Protein AF-M6RQM3-F1 (afdb_monomer_lite)

Structure (mmCIF, N/CA/C/O backbone):
data_AF-M6RQM3-F1
#
_entry.id   AF-M6RQM3-F1
#
loop_
_atom_site.group_PDB
_atom_site.id
_atom_site.type_symbol
_atom_site.label_atom_id
_atom_site.label_alt_id
_atom_site.label_comp_id
_atom_site.label_asym_id
_atom_site.label_entity_id
_atom_site.label_seq_id
_atom_site.pdbx_PDB_ins_code
_atom_site.Cartn_x
_atom_site.Cartn_y
_atom_site.Cartn_z
_atom_site.occupancy
_atom_site.B_iso_or_equiv
_atom_site.auth_seq_id
_atom_site.auth_comp_id
_atom_site.auth_asym_id
_atom_site.auth_atom_id
_atom_site.pdbx_PDB_model_num
ATOM 1 N N . MET A 1 1 ? 7.037 -15.233 -13.221 1.00 63.56 1 MET A N 1
ATOM 2 C CA . MET A 1 1 ? 5.759 -14.893 -12.562 1.00 63.56 1 MET A CA 1
ATOM 3 C C . MET A 1 1 ? 5.900 -15.060 -11.062 1.00 63.56 1 MET A C 1
ATOM 5 O O . MET A 1 1 ? 5.672 -14.085 -10.371 1.00 63.56 1 MET A O 1
ATOM 9 N N . GLU A 1 2 ? 6.426 -16.193 -10.599 1.00 76.56 2 GLU A N 1
ATOM 10 C CA . GLU A 1 2 ? 6.730 -16.471 -9.184 1.00 76.56 2 GLU A CA 1
ATOM 11 C C . GLU A 1 2 ? 7.430 -15.320 -8.435 1.00 76.56 2 GLU A C 1
ATOM 13 O O . GLU A 1 2 ? 6.873 -14.808 -7.480 1.00 76.56 2 GLU A O 1
ATOM 18 N N . ALA A 1 3 ? 8.554 -14.791 -8.936 1.00 81.44 3 ALA A N 1
ATOM 19 C CA . ALA A 1 3 ? 9.259 -13.684 -8.264 1.00 81.44 3 ALA A CA 1
ATOM 20 C C . ALA A 1 3 ? 8.444 -12.374 -8.126 1.00 81.44 3 ALA A C 1
ATOM 22 O O . ALA A 1 3 ? 8.712 -11.561 -7.246 1.00 81.44 3 ALA A O 1
ATOM 23 N N . VAL A 1 4 ? 7.465 -12.137 -9.009 1.00 85.88 4 VAL A N 1
ATOM 24 C CA . VAL A 1 4 ? 6.575 -10.963 -8.912 1.00 85.88 4 VAL A CA 1
ATOM 25 C C . VAL A 1 4 ? 5.487 -11.215 -7.872 1.00 85.88 4 VAL A C 1
ATOM 27 O O . VAL A 1 4 ? 5.162 -10.315 -7.106 1.00 85.88 4 VAL A O 1
ATOM 30 N N . GLU A 1 5 ? 4.947 -12.433 -7.837 1.00 89.25 5 GLU A N 1
ATOM 31 C CA . GLU A 1 5 ? 3.943 -12.860 -6.861 1.00 89.25 5 GLU A CA 1
ATOM 32 C C . GLU A 1 5 ? 4.520 -12.902 -5.444 1.00 89.25 5 GLU A C 1
ATOM 34 O O . GLU A 1 5 ? 3.909 -12.366 -4.527 1.00 89.25 5 GLU A O 1
ATOM 39 N N . GLU A 1 6 ? 5.732 -13.432 -5.286 1.00 93.81 6 GLU A N 1
ATOM 40 C CA . GLU A 1 6 ? 6.483 -13.430 -4.029 1.00 93.81 6 GLU A CA 1
ATOM 41 C C . GLU A 1 6 ? 6.681 -11.997 -3.519 1.00 93.81 6 GLU A C 1
ATOM 43 O O . GLU A 1 6 ? 6.263 -11.667 -2.412 1.00 93.81 6 GLU A O 1
ATOM 48 N N . SER A 1 7 ? 7.199 -11.099 -4.368 1.00 92.12 7 SER A N 1
ATOM 49 C CA . SER A 1 7 ? 7.397 -9.697 -3.987 1.00 92.12 7 SER A CA 1
ATOM 50 C C . SER A 1 7 ? 6.085 -8.976 -3.660 1.00 92.12 7 SER A C 1
ATOM 52 O O . SER A 1 7 ? 6.080 -8.087 -2.803 1.00 92.12 7 SER A O 1
ATOM 54 N N . LEU A 1 8 ? 4.983 -9.313 -4.337 1.00 93.62 8 LEU A N 1
ATOM 55 C CA . LEU A 1 8 ? 3.671 -8.733 -4.055 1.00 93.62 8 LEU A CA 1
ATOM 56 C C . LEU A 1 8 ? 3.118 -9.245 -2.722 1.00 93.62 8 LEU A C 1
ATOM 58 O O . LEU A 1 8 ? 2.618 -8.446 -1.931 1.00 93.62 8 LEU A O 1
ATOM 62 N N . ASN A 1 9 ? 3.250 -10.544 -2.454 1.00 95.56 9 ASN A N 1
ATOM 63 C CA . ASN A 1 9 ? 2.820 -11.165 -1.207 1.00 95.56 9 ASN A CA 1
ATOM 64 C C . ASN A 1 9 ? 3.600 -10.608 -0.006 1.00 95.56 9 ASN A C 1
ATOM 66 O O . ASN A 1 9 ? 3.004 -10.204 0.992 1.00 95.56 9 ASN A O 1
ATOM 70 N N . ASP A 1 10 ? 4.920 -10.472 -0.137 1.00 97.12 10 ASP A N 1
ATOM 71 C CA . ASP A 1 10 ? 5.768 -9.851 0.884 1.00 97.12 10 ASP A CA 1
ATOM 72 C C . ASP A 1 10 ? 5.363 -8.397 1.150 1.00 97.12 10 ASP A C 1
ATOM 74 O O . ASP A 1 10 ? 5.296 -7.954 2.299 1.00 97.12 10 ASP A O 1
ATOM 78 N N . THR A 1 11 ? 5.037 -7.649 0.091 1.00 95.50 11 THR A N 1
ATOM 79 C CA . THR A 1 11 ? 4.553 -6.267 0.214 1.00 95.50 11 THR A CA 1
ATOM 80 C C . THR A 1 11 ? 3.202 -6.213 0.932 1.00 95.50 11 THR A C 1
ATOM 82 O O . THR A 1 11 ? 3.005 -5.353 1.792 1.00 95.50 11 THR A O 1
ATOM 85 N N . ALA A 1 12 ? 2.285 -7.138 0.631 1.00 96.44 12 ALA A N 1
ATOM 86 C CA . ALA A 1 12 ? 0.985 -7.224 1.292 1.00 96.44 12 ALA A CA 1
ATOM 87 C C . ALA A 1 12 ? 1.137 -7.512 2.792 1.00 96.44 12 ALA A C 1
ATOM 89 O O . ALA A 1 12 ? 0.549 -6.810 3.616 1.00 96.44 12 ALA A O 1
ATOM 90 N N . HIS A 1 13 ? 1.988 -8.473 3.159 1.00 97.50 13 HIS A N 1
ATOM 91 C CA . HIS A 1 13 ? 2.283 -8.777 4.558 1.00 97.50 13 HIS A CA 1
ATOM 92 C C . HIS A 1 13 ? 2.969 -7.612 5.282 1.00 97.50 13 HIS A C 1
ATOM 94 O O . HIS A 1 13 ? 2.606 -7.301 6.416 1.00 97.50 13 HIS A O 1
ATOM 100 N N . LEU A 1 14 ? 3.899 -6.911 4.627 1.00 97.50 14 LEU A N 1
ATOM 101 C CA . LEU A 1 14 ? 4.538 -5.721 5.192 1.00 97.50 14 LEU A CA 1
ATOM 102 C C . LEU A 1 14 ? 3.515 -4.621 5.522 1.00 97.50 14 LEU A C 1
ATOM 104 O O . LEU A 1 14 ? 3.563 -4.030 6.604 1.00 97.50 14 LEU A O 1
ATOM 108 N N . LEU A 1 15 ? 2.589 -4.343 4.601 1.00 96.44 15 LEU A N 1
ATOM 109 C CA . LEU A 1 15 ? 1.534 -3.346 4.799 1.00 96.44 15 LEU A CA 1
ATOM 110 C C . LEU A 1 15 ? 0.526 -3.787 5.869 1.00 96.44 15 LEU A C 1
ATOM 112 O O . LEU A 1 15 ? 0.116 -2.962 6.685 1.00 96.44 15 LEU A O 1
ATOM 116 N N . ALA A 1 16 ? 0.182 -5.076 5.923 1.00 96.38 16 ALA A N 1
ATOM 117 C CA . ALA A 1 16 ? -0.663 -5.629 6.977 1.00 96.38 16 ALA A CA 1
ATOM 118 C C . ALA A 1 16 ? -0.032 -5.422 8.364 1.00 96.38 16 ALA A C 1
ATOM 120 O O . ALA A 1 16 ? -0.675 -4.861 9.249 1.00 96.38 16 ALA A O 1
ATOM 121 N N . SER A 1 17 ? 1.255 -5.745 8.533 1.00 96.94 17 SER A N 1
ATOM 122 C CA . SER A 1 17 ? 1.965 -5.526 9.800 1.00 96.94 17 SER A CA 1
ATOM 123 C C . SER A 1 17 ? 2.043 -4.049 10.206 1.00 96.94 17 SER A C 1
ATOM 125 O O . SER A 1 17 ? 2.033 -3.728 11.398 1.00 96.94 17 SER A O 1
ATOM 127 N N . LEU A 1 18 ? 2.097 -3.121 9.242 1.00 95.88 18 LEU A N 1
ATOM 128 C CA . LEU A 1 18 ? 2.003 -1.687 9.528 1.00 95.88 18 LEU A CA 1
ATOM 129 C C . LEU A 1 18 ? 0.627 -1.320 10.106 1.00 95.88 18 LEU A C 1
ATOM 131 O O . LEU A 1 18 ? 0.560 -0.607 11.109 1.00 95.88 18 LEU A O 1
ATOM 135 N N . LEU A 1 19 ? -0.458 -1.815 9.504 1.00 95.38 19 LEU A N 1
ATOM 136 C CA . LEU A 1 19 ? -1.819 -1.565 9.983 1.00 95.38 19 LEU A CA 1
ATOM 137 C C . LEU A 1 19 ? -2.071 -2.203 11.351 1.00 95.38 19 LEU A C 1
ATOM 139 O O . LEU A 1 19 ? -2.627 -1.543 12.224 1.00 95.38 19 LEU A O 1
ATOM 143 N N . GLU A 1 20 ? -1.619 -3.440 11.570 1.00 94.19 20 GLU A N 1
ATOM 144 C CA . GLU A 1 20 ? -1.707 -4.135 12.862 1.00 94.19 20 GLU A CA 1
ATOM 145 C C . GLU A 1 20 ? -1.027 -3.334 13.975 1.00 94.19 20 GLU A C 1
ATOM 147 O O . GLU A 1 20 ? -1.587 -3.140 15.059 1.00 94.19 20 GLU A O 1
ATOM 152 N N . ARG A 1 21 ? 0.171 -2.806 13.693 1.00 95.31 21 ARG A N 1
ATOM 153 C CA . ARG A 1 21 ? 0.897 -1.950 14.630 1.00 95.31 21 ARG A CA 1
ATOM 154 C C . ARG A 1 21 ? 0.091 -0.698 14.970 1.00 95.31 21 ARG A C 1
ATOM 156 O O . ARG A 1 21 ? -0.074 -0.404 16.152 1.00 95.31 21 ARG A O 1
ATOM 163 N N . GLU A 1 22 ? -0.411 0.032 13.979 1.00 94.19 22 GLU A N 1
ATOM 164 C CA . GLU A 1 22 ? -1.183 1.262 14.214 1.00 94.19 22 GLU A CA 1
ATOM 165 C C . GLU A 1 22 ? -2.517 0.987 14.925 1.00 94.19 22 GLU A C 1
ATOM 167 O O . GLU A 1 22 ? -2.924 1.757 15.799 1.00 94.19 22 GLU A O 1
ATOM 172 N N . PHE A 1 23 ? -3.159 -0.140 14.611 1.00 91.31 23 PHE A N 1
ATOM 173 C CA . PHE A 1 23 ? -4.372 -0.616 15.273 1.00 91.31 23 PHE A CA 1
ATOM 174 C C . PHE A 1 23 ? -4.131 -0.949 16.745 1.00 91.31 23 PHE A C 1
ATOM 176 O O . PHE A 1 23 ? -4.918 -0.563 17.600 1.00 91.31 23 PHE A O 1
ATOM 183 N N . SER A 1 24 ? -2.998 -1.569 17.082 1.00 8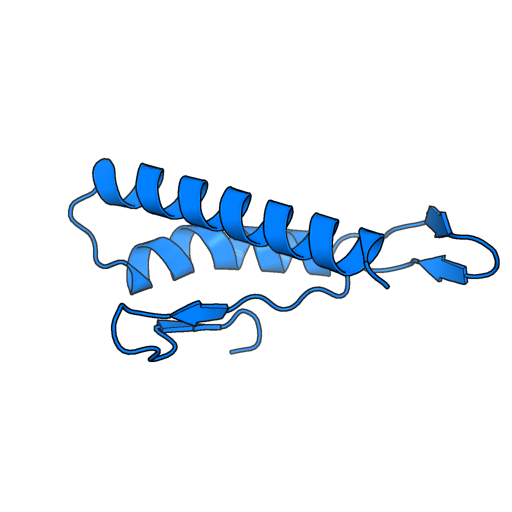9.94 24 SER A N 1
ATOM 184 C CA . SER A 1 24 ? -2.657 -1.867 18.481 1.00 89.94 24 SER A CA 1
ATOM 185 C C . SER A 1 24 ? -2.417 -0.618 19.343 1.00 89.94 24 SER A C 1
ATOM 187 O O . SER A 1 24 ? -2.573 -0.660 20.563 1.00 89.94 24 SER A O 1
ATOM 189 N N . GLN A 1 25 ? -2.030 0.503 18.726 1.00 89.00 25 GLN A N 1
ATOM 190 C CA . GLN A 1 25 ? -1.664 1.736 19.426 1.00 89.00 25 GLN A CA 1
ATOM 191 C C . GLN A 1 25 ? -2.843 2.687 19.646 1.00 89.00 25 GLN A C 1
ATOM 193 O O . GLN A 1 25 ? -2.737 3.619 20.448 1.00 89.00 25 GLN A O 1
ATOM 198 N N . LYS A 1 26 ? -3.951 2.499 18.923 1.00 83.12 26 LYS A N 1
ATOM 199 C CA . LYS A 1 26 ? -5.068 3.445 18.887 1.00 83.12 26 LYS A CA 1
ATOM 200 C C . LYS A 1 26 ? -6.394 2.715 19.007 1.00 83.12 26 LYS A C 1
ATOM 202 O O . LYS A 1 26 ? -6.619 1.712 18.352 1.00 83.12 26 LYS A O 1
ATOM 207 N N . ASN A 1 27 ? -7.315 3.280 19.779 1.00 85.12 27 ASN A N 1
ATOM 208 C CA . ASN A 1 27 ? -8.678 2.765 19.881 1.00 85.12 27 ASN A CA 1
ATOM 209 C C . ASN A 1 27 ? -9.562 3.308 18.738 1.00 85.12 27 ASN A C 1
ATOM 211 O O . ASN A 1 27 ? -10.546 4.002 18.984 1.00 85.12 27 ASN A O 1
ATOM 215 N N . ASP A 1 28 ? -9.150 3.059 17.493 1.00 91.75 28 ASP A N 1
ATOM 216 C CA . ASP A 1 28 ? -9.850 3.458 16.264 1.00 91.75 28 ASP A CA 1
ATOM 217 C C . ASP A 1 28 ? -10.304 2.215 15.477 1.00 91.75 28 ASP A C 1
ATOM 219 O O . ASP A 1 28 ? -9.789 1.117 15.673 1.00 91.75 28 ASP A O 1
ATOM 223 N N . SER A 1 29 ? -11.257 2.377 14.551 1.00 93.56 29 SER A N 1
ATOM 224 C CA . SER A 1 29 ? -11.626 1.299 13.625 1.00 93.56 29 SER A CA 1
ATOM 225 C C . SER A 1 29 ? -10.534 1.060 12.577 1.00 93.56 29 SER A C 1
ATOM 227 O O . SER A 1 29 ? -9.823 1.989 12.182 1.00 93.56 29 SER A O 1
ATOM 229 N N . LEU A 1 30 ? -10.442 -0.178 12.079 1.00 93.38 30 LEU A N 1
ATOM 230 C CA . LEU A 1 30 ? -9.490 -0.549 11.027 1.00 93.38 30 LEU A CA 1
ATOM 231 C C . LEU A 1 30 ? -9.688 0.283 9.752 1.00 93.38 30 LEU A C 1
ATOM 233 O O . LEU A 1 30 ? -8.708 0.702 9.149 1.00 93.38 30 LEU A O 1
ATOM 237 N N . GLU A 1 31 ? -10.934 0.602 9.398 1.00 95.44 31 GLU A N 1
ATOM 238 C CA . GLU A 1 31 ? -11.285 1.526 8.310 1.00 95.44 31 GLU A CA 1
ATOM 239 C C . GLU A 1 31 ? -10.618 2.899 8.493 1.00 95.44 31 GLU A C 1
ATOM 241 O O . GLU A 1 31 ? -9.855 3.347 7.641 1.00 95.44 31 GLU A O 1
ATOM 246 N N . LYS A 1 32 ? -10.811 3.544 9.654 1.00 95.69 32 LYS A N 1
ATOM 247 C CA . LYS A 1 32 ? -10.228 4.867 9.938 1.00 95.69 32 LYS A CA 1
ATOM 248 C C . LYS A 1 32 ? -8.706 4.841 9.965 1.00 95.69 32 LYS A C 1
ATOM 250 O O . LYS A 1 32 ? -8.066 5.820 9.584 1.00 95.69 32 LYS A O 1
ATOM 255 N N . ILE A 1 33 ? -8.118 3.758 10.469 1.00 96.06 33 ILE A N 1
ATOM 256 C CA . ILE A 1 33 ? -6.666 3.579 10.476 1.00 96.06 33 ILE A CA 1
ATOM 257 C C . ILE A 1 33 ? -6.149 3.409 9.050 1.00 96.06 33 ILE A C 1
ATOM 259 O O . ILE A 1 33 ? -5.195 4.093 8.690 1.00 96.06 33 ILE A O 1
ATOM 263 N N . SER A 1 34 ? -6.800 2.570 8.247 1.00 96.56 34 SER A N 1
ATOM 264 C CA . SER A 1 34 ? -6.440 2.337 6.847 1.00 96.56 34 SER A CA 1
ATOM 265 C C . SER A 1 34 ? -6.489 3.640 6.059 1.00 96.56 34 SER A C 1
ATOM 267 O O . SER A 1 34 ? -5.480 4.024 5.481 1.00 96.56 34 SER A O 1
ATOM 269 N N . GLU A 1 35 ? -7.582 4.396 6.157 1.00 96.38 35 GLU A N 1
ATOM 270 C CA . GLU A 1 35 ? -7.731 5.696 5.494 1.00 96.38 35 GLU A CA 1
ATOM 271 C C . GLU A 1 35 ? -6.643 6.692 5.925 1.00 96.38 35 GLU A C 1
ATOM 273 O O . GLU A 1 35 ? -5.951 7.309 5.117 1.00 96.38 35 GLU A O 1
ATOM 278 N N . ARG A 1 36 ? -6.423 6.826 7.237 1.00 95.44 36 ARG A N 1
ATOM 279 C CA . ARG A 1 36 ? -5.446 7.778 7.781 1.00 95.44 36 ARG A CA 1
ATOM 280 C C . ARG A 1 36 ? -4.009 7.459 7.371 1.00 95.44 36 ARG A C 1
ATOM 282 O O . ARG A 1 36 ? -3.208 8.384 7.238 1.00 95.44 36 ARG A O 1
ATOM 289 N N . ILE A 1 37 ? -3.660 6.180 7.265 1.00 95.56 37 ILE A N 1
ATOM 290 C CA . ILE A 1 37 ? -2.285 5.736 7.022 1.00 95.56 37 ILE A CA 1
ATOM 291 C C . ILE A 1 37 ? -2.026 5.552 5.527 1.00 95.56 37 ILE A C 1
ATOM 293 O O . ILE A 1 37 ? -1.020 6.046 5.023 1.00 95.56 37 ILE A O 1
ATOM 297 N N . LEU A 1 38 ? -2.919 4.870 4.814 1.00 96.81 38 LEU A N 1
ATOM 298 C CA . LEU A 1 38 ? -2.696 4.455 3.434 1.00 96.81 38 LEU A CA 1
ATOM 299 C C . LEU A 1 38 ? -3.021 5.558 2.429 1.00 96.81 38 LEU A C 1
ATOM 301 O O . LEU A 1 38 ? -2.216 5.764 1.528 1.00 96.81 38 LEU A O 1
ATOM 305 N N . SER A 1 39 ? -4.094 6.339 2.597 1.00 95.38 39 SER A N 1
ATOM 306 C CA . SER A 1 39 ? -4.452 7.407 1.644 1.00 95.38 39 SER A CA 1
ATOM 307 C C . SER A 1 39 ? -3.328 8.415 1.375 1.00 95.38 39 SER A C 1
ATOM 309 O O . SER A 1 39 ? -2.994 8.636 0.205 1.00 95.38 39 SER A O 1
ATOM 311 N N . PRO A 1 40 ? -2.663 9.012 2.388 1.00 95.38 40 PRO A N 1
ATOM 312 C CA . PRO A 1 40 ? -1.562 9.936 2.117 1.00 95.38 40 PRO A CA 1
ATOM 313 C C . PRO A 1 40 ? -0.343 9.235 1.498 1.00 95.38 40 PRO A C 1
ATOM 315 O O . PRO A 1 40 ? 0.353 9.834 0.671 1.00 95.38 40 PRO A O 1
ATOM 318 N N . VAL A 1 41 ? -0.086 7.975 1.867 1.00 94.50 41 VAL A N 1
ATOM 319 C CA . VAL A 1 41 ? 1.015 7.173 1.313 1.00 94.50 41 VAL A CA 1
ATOM 320 C C . VAL A 1 41 ? 0.761 6.857 -0.156 1.00 94.50 41 VAL A C 1
ATOM 322 O O . VAL A 1 41 ? 1.650 7.085 -0.978 1.00 94.50 41 VAL A O 1
ATOM 325 N N . MET A 1 42 ? -0.440 6.393 -0.498 1.00 95.12 42 MET A N 1
ATOM 326 C CA . MET A 1 42 ? -0.844 6.067 -1.862 1.00 95.12 42 MET A CA 1
ATOM 327 C C . MET A 1 42 ? -0.814 7.304 -2.743 1.00 95.12 42 MET A C 1
ATOM 329 O O . MET A 1 42 ? -0.134 7.286 -3.765 1.00 95.12 42 MET A O 1
ATOM 333 N N . ARG A 1 43 ? -1.414 8.413 -2.296 1.00 93.44 43 ARG A N 1
ATOM 334 C CA . ARG A 1 43 ? -1.368 9.687 -3.020 1.00 93.44 43 ARG A CA 1
ATOM 335 C C . ARG A 1 43 ? 0.064 10.133 -3.313 1.00 93.44 43 ARG A C 1
ATOM 337 O O . ARG A 1 43 ? 0.411 10.417 -4.452 1.00 93.44 43 ARG A O 1
ATOM 344 N N . THR A 1 44 ? 0.921 10.147 -2.292 1.00 94.06 44 THR A N 1
ATOM 345 C CA . THR A 1 44 ? 2.326 10.542 -2.475 1.00 94.06 44 THR A CA 1
ATOM 346 C C . THR A 1 44 ? 3.048 9.588 -3.425 1.00 94.06 44 THR A C 1
ATOM 348 O O . THR A 1 44 ? 3.928 10.000 -4.170 1.00 94.06 44 THR A O 1
ATOM 351 N N . THR A 1 45 ? 2.718 8.298 -3.388 1.00 93.56 45 THR A N 1
ATOM 352 C CA . THR A 1 45 ? 3.382 7.261 -4.181 1.00 93.56 45 THR A CA 1
ATOM 353 C C . THR A 1 45 ? 2.986 7.317 -5.654 1.00 93.56 45 THR A C 1
ATOM 355 O O . THR A 1 45 ? 3.868 7.231 -6.509 1.00 93.56 45 THR A O 1
ATOM 358 N N . THR A 1 46 ? 1.704 7.499 -5.966 1.00 91.44 46 THR A N 1
ATOM 359 C CA . THR A 1 46 ? 1.201 7.592 -7.347 1.00 91.44 46 THR A CA 1
ATOM 360 C C . THR A 1 46 ? 1.614 8.896 -8.034 1.00 91.44 46 THR A C 1
ATOM 362 O O . THR A 1 46 ? 1.799 8.928 -9.252 1.00 91.44 46 THR A O 1
ATOM 365 N N . GLU A 1 47 ? 1.846 9.959 -7.259 1.00 92.75 47 GLU A N 1
ATOM 366 C CA . GLU A 1 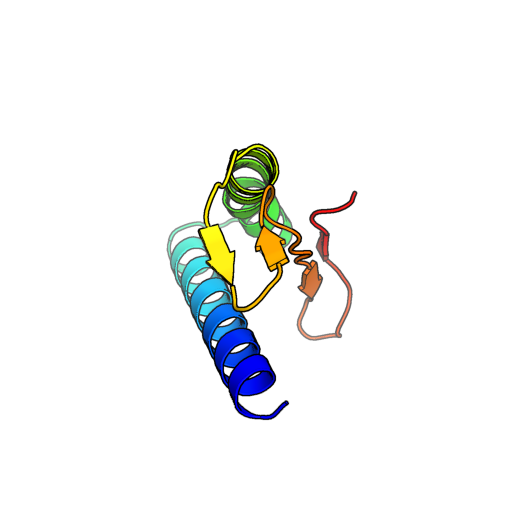47 ? 2.383 11.237 -7.740 1.00 92.75 47 GLU A CA 1
ATOM 367 C C . GLU A 1 47 ? 3.905 11.199 -8.021 1.00 92.75 47 GLU A C 1
ATOM 369 O O . GLU A 1 47 ? 4.427 12.131 -8.634 1.00 92.75 47 GLU A O 1
ATOM 374 N N . ARG A 1 48 ? 4.645 10.146 -7.626 1.00 93.62 48 ARG A N 1
ATOM 375 C CA . ARG A 1 48 ? 6.105 10.074 -7.846 1.00 93.62 48 ARG A CA 1
ATOM 376 C C . ARG A 1 48 ? 6.468 9.939 -9.322 1.00 93.62 48 ARG A C 1
ATOM 378 O O . ARG A 1 48 ? 6.134 8.946 -9.972 1.00 93.62 48 ARG A O 1
ATOM 385 N N . ASP A 1 49 ? 7.307 10.863 -9.782 1.00 92.25 49 ASP A N 1
ATOM 386 C CA . ASP A 1 49 ? 8.013 10.739 -11.052 1.00 92.25 49 ASP A CA 1
ATOM 387 C C . ASP A 1 49 ? 9.191 9.770 -10.919 1.00 92.25 49 ASP A C 1
ATOM 389 O O . ASP A 1 49 ? 10.138 9.976 -10.154 1.00 92.25 49 ASP A O 1
ATOM 393 N N . LEU A 1 50 ? 9.132 8.693 -11.695 1.00 92.12 50 LEU A N 1
ATOM 394 C CA . LEU A 1 50 ? 10.186 7.698 -11.801 1.00 92.12 50 LEU A CA 1
ATOM 395 C C . LEU A 1 50 ? 10.948 7.863 -13.117 1.00 92.12 50 LEU A C 1
ATOM 397 O O . LEU A 1 50 ? 10.430 8.320 -14.137 1.00 92.12 50 LEU A O 1
ATOM 401 N N . ASN A 1 51 ? 12.203 7.430 -13.113 1.00 91.81 51 ASN A N 1
ATOM 402 C CA . ASN A 1 51 ? 12.992 7.295 -14.334 1.00 91.81 51 ASN A CA 1
ATOM 403 C C . ASN A 1 51 ? 13.810 6.002 -14.312 1.00 91.81 51 ASN A C 1
ATOM 405 O O . ASN A 1 51 ? 14.995 5.984 -14.643 1.00 91.81 51 ASN A O 1
ATOM 409 N N . SER A 1 52 ? 13.171 4.923 -13.869 1.00 89.81 52 SER A N 1
ATOM 410 C CA . SER A 1 52 ? 13.822 3.628 -13.699 1.00 89.81 52 SER A CA 1
ATOM 411 C C . SER A 1 52 ? 13.706 2.806 -14.978 1.00 89.81 52 SER A C 1
ATOM 413 O O . SER A 1 52 ? 12.614 2.649 -15.531 1.00 89.81 52 SER A O 1
ATOM 415 N N . LYS A 1 53 ? 14.835 2.264 -15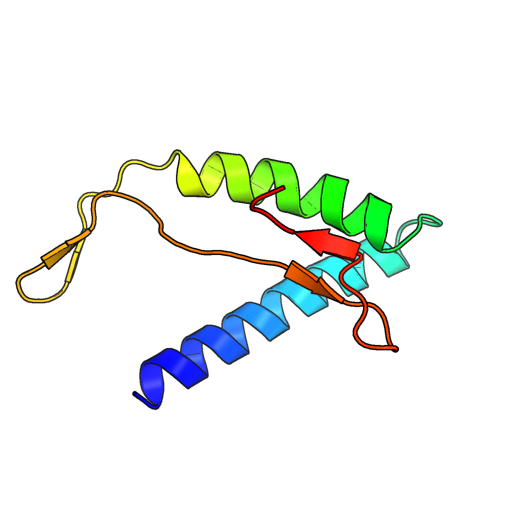.442 1.00 91.31 53 LYS A N 1
ATOM 416 C CA . LYS A 1 53 ? 14.887 1.363 -16.596 1.00 91.31 53 LYS A CA 1
ATOM 417 C C . LYS A 1 53 ? 14.748 -0.083 -16.125 1.00 91.31 53 LYS A C 1
ATOM 419 O O . LYS A 1 53 ? 15.584 -0.566 -15.369 1.00 91.31 53 LYS A O 1
ATOM 424 N N . ILE A 1 54 ? 13.692 -0.752 -16.575 1.00 88.00 54 ILE A N 1
ATOM 425 C CA . ILE A 1 54 ? 13.380 -2.151 -16.276 1.00 88.00 54 ILE A CA 1
ATOM 426 C C . ILE A 1 54 ? 13.366 -2.887 -17.615 1.00 88.00 54 ILE A C 1
ATOM 428 O O . ILE A 1 54 ? 12.420 -2.760 -18.391 1.00 88.00 54 ILE A O 1
ATOM 432 N N . PHE A 1 55 ? 14.448 -3.611 -17.912 1.00 88.00 55 PHE A N 1
ATOM 433 C CA . PHE A 1 55 ? 14.712 -4.174 -19.242 1.00 88.00 55 PHE A CA 1
ATOM 434 C C . PHE A 1 55 ? 14.608 -3.097 -20.342 1.00 88.00 55 PHE A C 1
ATOM 436 O O . PHE A 1 55 ? 15.398 -2.148 -20.363 1.00 88.00 55 PHE A O 1
ATOM 443 N N . GLU A 1 56 ? 13.632 -3.225 -21.239 1.00 92.06 56 GLU A N 1
ATOM 444 C CA . GLU A 1 56 ? 13.375 -2.287 -22.337 1.00 92.06 56 GLU A CA 1
ATOM 445 C C . GLU A 1 56 ? 12.326 -1.219 -21.987 1.00 92.06 56 GLU A C 1
ATOM 447 O O . GLU A 1 56 ? 12.115 -0.278 -22.749 1.00 92.06 56 GLU A O 1
ATOM 452 N N . ILE A 1 57 ? 11.697 -1.314 -20.812 1.00 89.69 57 ILE A N 1
ATOM 453 C CA . ILE A 1 57 ? 10.635 -0.409 -20.372 1.00 89.69 57 ILE A CA 1
ATOM 454 C C . ILE A 1 57 ? 11.226 0.666 -19.462 1.00 89.69 57 ILE A C 1
ATOM 456 O O . ILE A 1 57 ? 11.983 0.389 -18.531 1.00 89.69 57 ILE A O 1
ATOM 460 N N . THR A 1 58 ? 10.846 1.921 -19.697 1.00 93.94 58 THR A N 1
ATOM 461 C CA . THR A 1 58 ? 11.118 3.009 -18.750 1.00 93.94 58 THR A CA 1
ATOM 462 C C . THR A 1 58 ? 9.873 3.253 -17.909 1.00 93.94 58 THR A C 1
ATOM 464 O O . THR A 1 58 ? 8.887 3.795 -18.409 1.00 93.94 58 THR A O 1
ATOM 467 N N . LYS A 1 59 ? 9.908 2.867 -16.630 1.00 94.12 59 LYS A N 1
ATOM 468 C CA . LYS A 1 59 ? 8.797 3.114 -15.704 1.00 94.12 59 LYS A CA 1
ATOM 469 C C . LYS A 1 59 ? 8.843 4.574 -15.261 1.00 94.12 59 LYS A C 1
ATOM 471 O O . LYS A 1 59 ? 9.844 5.024 -14.701 1.00 94.12 59 LYS A O 1
ATOM 476 N N . LYS A 1 60 ? 7.762 5.302 -15.550 1.00 94.31 60 LYS A N 1
ATOM 477 C CA . LYS A 1 60 ? 7.623 6.738 -15.261 1.00 94.31 60 LYS A CA 1
ATOM 478 C C . LYS A 1 60 ? 6.770 7.044 -14.041 1.00 94.31 60 LYS A C 1
ATOM 480 O O . LYS A 1 60 ? 6.960 8.087 -13.433 1.00 94.31 60 LYS A O 1
ATOM 485 N N . LYS A 1 61 ? 5.869 6.133 -13.677 1.00 93.75 61 LYS A N 1
ATOM 486 C CA . LYS A 1 61 ? 4.985 6.266 -12.520 1.00 93.75 61 LYS A CA 1
ATOM 487 C C . LYS A 1 61 ? 4.855 4.952 -11.775 1.00 93.75 61 LYS A C 1
ATOM 489 O O . LYS A 1 61 ? 5.061 3.873 -12.349 1.00 93.75 61 LYS A O 1
ATOM 494 N N . VAL A 1 62 ? 4.529 5.057 -10.493 1.00 92.69 62 VAL A N 1
ATOM 495 C CA . VAL A 1 62 ? 4.036 3.910 -9.736 1.00 92.69 62 VAL A CA 1
ATOM 496 C C . VAL A 1 62 ? 2.626 3.597 -10.223 1.00 92.69 62 VAL A C 1
ATOM 498 O O . VAL A 1 62 ? 1.833 4.499 -10.461 1.00 92.69 62 VAL A O 1
ATOM 501 N N . ASP A 1 63 ? 2.373 2.310 -10.412 1.00 90.56 63 ASP A N 1
ATOM 502 C CA . ASP A 1 63 ? 1.075 1.764 -10.789 1.00 90.56 63 ASP A CA 1
ATOM 503 C C . ASP A 1 63 ? 0.841 0.621 -9.805 1.00 90.56 63 ASP A C 1
ATOM 505 O O . ASP A 1 63 ? 1.487 -0.425 -9.908 1.00 90.56 63 ASP A O 1
ATOM 509 N N . LEU A 1 64 ? 0.121 0.937 -8.732 1.00 92.00 64 LEU A N 1
ATOM 510 C CA . LEU A 1 64 ? -0.129 0.070 -7.589 1.00 92.00 64 LEU A CA 1
ATOM 511 C C . LEU A 1 64 ? -1.516 0.410 -7.060 1.00 92.00 64 LEU A C 1
ATOM 513 O O . LEU A 1 64 ? -1.783 1.572 -6.766 1.00 92.00 64 LEU A O 1
ATOM 517 N N . GLN A 1 65 ? -2.341 -0.615 -6.900 1.00 94.06 65 GLN A N 1
ATOM 518 C CA . GLN A 1 65 ? -3.650 -0.524 -6.269 1.00 94.06 65 GLN A CA 1
ATOM 519 C C . GLN A 1 65 ? -3.619 -1.321 -4.971 1.00 94.06 65 GLN A C 1
ATOM 521 O O . GLN A 1 65 ? -2.991 -2.381 -4.898 1.00 94.06 65 GLN A O 1
ATOM 526 N N . LEU A 1 66 ? -4.275 -0.793 -3.944 1.00 95.69 66 LEU A N 1
ATOM 527 C CA . LEU A 1 66 ? -4.291 -1.374 -2.613 1.00 95.69 66 LEU A CA 1
ATOM 528 C C . LEU A 1 66 ? -5.700 -1.291 -2.040 1.00 95.69 66 LEU A C 1
ATOM 530 O O . LEU A 1 66 ? -6.289 -0.216 -1.987 1.00 95.69 66 LEU A O 1
ATOM 534 N N . TYR A 1 67 ? -6.196 -2.412 -1.532 1.00 97.38 67 TYR A N 1
ATOM 535 C CA . TYR A 1 67 ? -7.425 -2.458 -0.756 1.00 97.38 67 TYR A CA 1
ATOM 536 C C . TYR A 1 67 ? -7.197 -3.238 0.538 1.00 97.38 67 TYR A C 1
ATOM 538 O O . TYR A 1 67 ? -6.317 -4.097 0.620 1.00 97.38 67 TYR A O 1
ATOM 546 N N . VAL A 1 68 ? -7.993 -2.930 1.558 1.00 97.69 68 VAL A N 1
ATOM 547 C CA . VAL A 1 68 ? -8.000 -3.646 2.841 1.00 97.69 68 VAL A CA 1
ATOM 548 C C . VAL A 1 68 ? -9.375 -4.259 3.032 1.00 97.69 68 VAL A C 1
ATOM 550 O O . VAL A 1 68 ? -10.388 -3.621 2.739 1.00 97.69 68 VAL A O 1
ATOM 553 N N . THR A 1 69 ? -9.408 -5.490 3.537 1.00 97.06 69 THR A N 1
ATOM 554 C CA . THR A 1 69 ? -10.651 -6.190 3.867 1.00 97.06 69 THR A CA 1
ATOM 555 C C . THR A 1 69 ? -10.765 -6.460 5.362 1.00 97.06 69 THR A C 1
ATOM 557 O O . THR A 1 69 ? -9.754 -6.535 6.062 1.00 97.06 69 THR A O 1
ATOM 560 N N . ASP A 1 70 ? -11.998 -6.580 5.848 1.00 94.19 70 ASP A N 1
ATOM 561 C CA . ASP A 1 70 ? -12.284 -7.131 7.172 1.00 94.19 70 ASP A CA 1
ATOM 562 C C . ASP A 1 70 ? -12.191 -8.671 7.177 1.00 94.19 70 ASP A C 1
ATOM 564 O O . ASP A 1 70 ? -11.972 -9.316 6.149 1.00 94.19 70 ASP A O 1
ATOM 568 N N . GLU A 1 71 ? -12.399 -9.291 8.338 1.00 93.69 71 GLU A N 1
ATOM 569 C CA . GLU A 1 71 ? -12.343 -10.747 8.507 1.00 93.69 71 GLU A CA 1
ATOM 570 C C . GLU A 1 71 ? -13.398 -11.525 7.698 1.00 93.69 71 GLU A C 1
ATOM 572 O O . GLU A 1 71 ? -13.315 -12.748 7.575 1.00 93.69 71 GLU A O 1
ATOM 577 N N . ARG A 1 72 ? -14.400 -10.831 7.145 1.00 96.38 72 ARG A N 1
ATOM 578 C CA . ARG A 1 72 ? -15.454 -11.395 6.291 1.00 96.38 72 ARG A CA 1
ATOM 579 C C . ARG A 1 72 ? -15.142 -11.210 4.804 1.00 96.38 72 ARG A C 1
ATOM 581 O O . ARG A 1 72 ? -15.935 -11.642 3.969 1.00 96.38 72 ARG A O 1
ATOM 588 N N . GLY A 1 73 ? -14.013 -10.582 4.471 1.00 95.56 73 GLY A N 1
ATOM 589 C CA . GLY A 1 73 ? -13.614 -10.266 3.103 1.00 95.56 73 GLY A CA 1
ATOM 590 C C . GLY A 1 73 ? -14.302 -9.025 2.528 1.00 95.56 73 GLY A C 1
ATOM 591 O O . GLY A 1 73 ? -14.300 -8.844 1.312 1.00 95.56 73 GLY A O 1
ATOM 592 N N . ILE A 1 74 ? -14.910 -8.174 3.362 1.00 96.69 74 ILE A N 1
ATOM 593 C CA . ILE A 1 74 ? -15.544 -6.927 2.913 1.00 96.69 74 ILE A CA 1
ATOM 594 C C . ILE A 1 74 ? -14.481 -5.839 2.805 1.00 96.69 74 ILE A C 1
ATOM 596 O O . ILE A 1 74 ? -13.736 -5.617 3.753 1.00 96.69 74 ILE A O 1
ATOM 600 N N . VAL A 1 75 ? -14.436 -5.134 1.672 1.00 97.69 75 VAL A N 1
ATOM 601 C CA . VAL A 1 75 ? -13.524 -4.000 1.463 1.00 97.69 75 VAL A CA 1
ATOM 602 C C . VAL A 1 75 ? -13.906 -2.841 2.384 1.00 97.69 75 VAL A C 1
ATOM 604 O O . VAL A 1 75 ? -15.033 -2.352 2.344 1.00 97.69 75 VAL A O 1
ATOM 607 N N . ILE A 1 76 ? -12.949 -2.405 3.199 1.00 96.38 76 ILE A N 1
ATOM 608 C CA . ILE A 1 76 ? -13.078 -1.288 4.150 1.00 96.38 76 ILE A CA 1
ATOM 609 C C . ILE A 1 76 ? -12.150 -0.115 3.809 1.00 96.38 76 ILE A C 1
ATOM 611 O O . ILE A 1 76 ? -12.225 0.932 4.438 1.00 96.38 76 ILE A O 1
ATOM 615 N N . TYR A 1 77 ? -11.257 -0.298 2.840 1.00 97.31 77 TYR A N 1
ATOM 616 C CA . TYR A 1 77 ? -10.415 0.742 2.260 1.00 97.31 77 TYR A CA 1
ATOM 617 C C . TYR A 1 77 ? -10.068 0.344 0.829 1.00 97.31 77 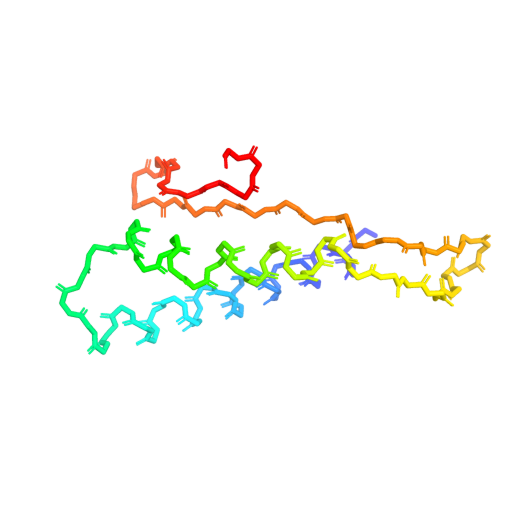TYR A C 1
ATOM 619 O O . TYR A 1 77 ? -9.764 -0.825 0.587 1.00 97.31 77 TYR A O 1
ATOM 627 N N . ASP A 1 78 ? -10.077 1.308 -0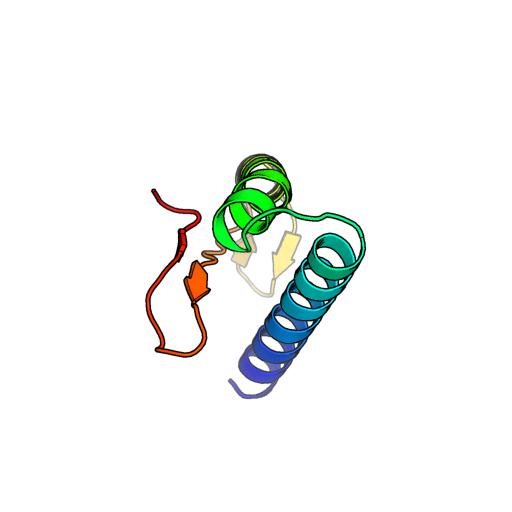.083 1.00 96.88 78 ASP A N 1
ATOM 628 C CA . ASP A 1 78 ? -9.693 1.142 -1.482 1.00 96.88 78 ASP A CA 1
ATOM 629 C C . ASP A 1 78 ? -8.950 2.401 -1.932 1.00 96.88 78 ASP A C 1
ATOM 631 O O . ASP A 1 78 ? -9.465 3.507 -1.785 1.00 96.88 78 ASP A O 1
ATOM 635 N N . SER A 1 79 ? -7.735 2.240 -2.454 1.00 95.31 79 SER A N 1
ATOM 636 C CA . SER A 1 79 ? -6.907 3.358 -2.906 1.00 95.31 79 SER A CA 1
ATOM 637 C C . SER A 1 79 ? -7.455 4.083 -4.136 1.00 95.31 79 SER A C 1
ATOM 639 O O . SER A 1 79 ? -6.966 5.167 -4.450 1.00 95.31 79 SER A O 1
ATOM 641 N N . GLU A 1 80 ? -8.406 3.480 -4.852 1.00 92.31 80 GLU A N 1
ATOM 642 C CA . GLU A 1 80 ? -8.999 4.042 -6.070 1.00 92.31 80 GLU A CA 1
ATOM 643 C C . GLU A 1 80 ? -10.325 4.792 -5.822 1.00 92.31 80 GLU A C 1
ATOM 645 O O . GLU A 1 80 ? -10.854 5.387 -6.766 1.00 92.31 80 GLU A O 1
ATOM 650 N N . ASN A 1 81 ? -10.864 4.770 -4.592 1.00 83.56 81 ASN A N 1
ATOM 651 C CA . ASN A 1 81 ? -12.123 5.444 -4.222 1.00 83.56 81 ASN A CA 1
ATOM 652 C C . ASN A 1 81 ? -11.937 6.849 -3.634 1.00 83.56 81 ASN A C 1
ATOM 654 O O . ASN A 1 81 ? -10.889 7.129 -3.011 1.00 83.56 81 ASN A O 1
#

Foldseek 3Di:
DVVVVVVVVVVVVVVVVVLVVQVVVDPDDSLVSCCVPVQVVLVVQQPDAAQDDDPPDGDGGDDDWDFDADPVRHTSDTNVD

Sequence (81 aa):
MEAVEESLNDTAHLLASLLEREFSQKNDSLEKISERILSPVMRTTTERDLNSKIFEITKKKVDLQLYVTDERGIVIYDSEN

Organism: NCBI:txid1049910

Secondary structure (DSSP, 8-state):
-HHHHHHHHHHHHHHHHHHHHHHH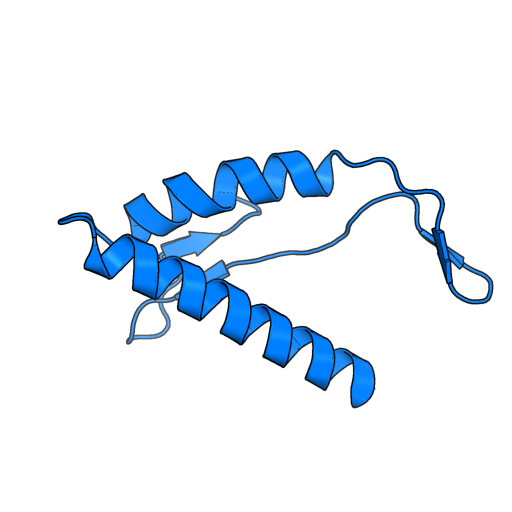HSSS-HHHHHHHHHHHHHHHHHT----EEETTEEE-S-----EEE-TTS-EEEETT-

pLDDT: mean 92.95, std 5.11, range [63.56, 97.69]

Radius of gyration: 14.7 Å; chains: 1; bounding box: 30×28×42 Å